Protein AF-A0A1E1WMY0-F1 (afdb_monomer_lite)

Organism: Pectinophora gossypiella (NCBI:txid13191)

Secondary structure (DSSP, 8-state):
-GGGS-HHHHT--SSHHHHHHHHHHHHHHHHHHHS------------TT--HHHHHHHHHHHHHHHHHHHH--HHHHHHHHHHHHHHHHHHHHHHHHHHHHHHHHHHH-HHHHHHHHHHHS----S-S---

Sequence (131 aa):
FLLNTDWPTMLNADTIEGAVDLFYSKLTECFTLYVPMNNVKAKAYYPMWYSTALIKVISEKHKKHQKWKRWGNPRDYHEFSLLRSRAKAMQISCFNQFIHNSQEIIRRSPKYFWKYVKSKKGGSNYPTKFK

Radius of gyration: 24.92 Å; chains: 1; bounding box: 41×55×65 Å

pLDDT: mean 83.91, std 14.22, range [35.94, 97.81]

Foldseek 3Di:
DVVPDPLVVQLPDPDNVNSVVSVVVVVVVVCVVPPPDDPPPPPPPDQPLDDPVLVVLVVLLVVLVVVCVVPVDVVSVVSNVVSVVVSVVSVVVSVVVVVVCCVVCCVVPVPVVVVNVVVVVPPPPPDPDDD

Structure (mmCIF, N/CA/C/O backbone):
data_AF-A0A1E1WMY0-F1
#
_entry.id   AF-A0A1E1WMY0-F1
#
loop_
_atom_site.group_PDB
_atom_site.id
_atom_site.type_symbol
_atom_site.label_atom_id
_atom_site.label_alt_id
_atom_site.label_comp_id
_atom_site.label_asym_id
_atom_site.label_entity_id
_atom_site.label_seq_id
_atom_site.pdbx_PDB_ins_code
_atom_site.Cartn_x
_atom_site.Cartn_y
_atom_site.Cartn_z
_atom_site.occupancy
_atom_site.B_iso_or_equiv
_atom_site.auth_seq_id
_atom_site.auth_comp_id
_atom_site.auth_asym_id
_atom_site.auth_atom_id
_atom_site.pdbx_PDB_model_num
ATOM 1 N N . PHE A 1 1 ? 19.663 18.785 -25.896 1.00 84.50 1 PHE A N 1
ATOM 2 C CA . PHE A 1 1 ? 19.343 17.358 -26.102 1.00 84.50 1 PHE A CA 1
ATOM 3 C C . PHE A 1 1 ? 18.355 17.175 -27.250 1.00 84.50 1 PHE A C 1
ATOM 5 O O . PHE A 1 1 ? 18.790 16.815 -28.332 1.00 84.50 1 PHE A O 1
ATOM 12 N N . LEU A 1 2 ? 17.074 17.527 -27.080 1.00 86.44 2 LEU A N 1
ATOM 13 C CA . LEU A 1 2 ? 16.053 17.375 -28.135 1.00 86.44 2 LEU A CA 1
ATOM 14 C C . LEU A 1 2 ? 16.300 18.258 -29.373 1.00 86.44 2 LEU A C 1
ATOM 16 O O . LEU A 1 2 ? 16.093 17.812 -30.492 1.00 86.44 2 LEU A O 1
ATOM 20 N N . LEU A 1 3 ? 16.817 19.478 -29.180 1.00 85.88 3 LEU A N 1
ATOM 21 C CA . LEU A 1 3 ? 17.203 20.383 -30.276 1.00 85.88 3 LEU A CA 1
ATOM 22 C C . LEU A 1 3 ? 18.383 19.872 -31.118 1.00 85.88 3 LEU A C 1
ATOM 24 O O . LEU A 1 3 ? 18.526 20.274 -32.263 1.00 85.88 3 LEU A O 1
ATOM 28 N N . ASN A 1 4 ? 19.210 18.984 -30.558 1.00 87.81 4 ASN A N 1
ATOM 29 C CA . ASN A 1 4 ? 20.361 18.400 -31.254 1.00 87.81 4 ASN A CA 1
ATOM 30 C C . ASN A 1 4 ? 20.030 17.011 -31.823 1.00 87.81 4 ASN A C 1
ATOM 32 O O . ASN A 1 4 ? 20.931 16.292 -32.242 1.00 87.81 4 ASN A O 1
ATOM 36 N N . THR A 1 5 ? 18.765 16.591 -31.748 1.00 86.81 5 THR A N 1
ATOM 37 C CA . THR A 1 5 ? 18.318 15.307 -32.288 1.00 86.81 5 THR A CA 1
ATOM 38 C C . THR A 1 5 ? 17.884 15.508 -33.733 1.00 86.81 5 THR A C 1
ATOM 40 O O . THR A 1 5 ? 17.106 16.414 -34.025 1.00 86.81 5 THR A O 1
ATOM 43 N N . ASP A 1 6 ? 18.380 14.656 -34.625 1.00 89.06 6 ASP A N 1
ATOM 44 C CA . ASP A 1 6 ? 18.000 14.650 -36.034 1.00 89.06 6 ASP A CA 1
ATOM 45 C C . ASP A 1 6 ? 16.669 13.903 -36.221 1.00 89.06 6 ASP A C 1
ATOM 47 O O . ASP A 1 6 ? 16.616 12.689 -36.407 1.00 89.06 6 ASP A O 1
ATOM 51 N N . TRP A 1 7 ? 15.566 14.637 -36.068 1.00 86.75 7 TRP A N 1
ATOM 52 C CA . TRP A 1 7 ? 14.209 14.085 -36.104 1.00 86.75 7 TRP A CA 1
ATOM 53 C C . TRP A 1 7 ? 13.807 13.461 -37.447 1.00 86.75 7 TRP A C 1
ATOM 55 O O . TRP A 1 7 ? 13.194 12.396 -37.415 1.00 86.75 7 TRP A O 1
ATOM 65 N N . PRO A 1 8 ? 14.126 14.055 -38.614 1.00 87.75 8 PRO A N 1
ATOM 66 C CA . PRO A 1 8 ? 13.742 13.487 -39.905 1.00 87.75 8 PRO A CA 1
ATOM 67 C C . PRO A 1 8 ? 14.313 12.091 -40.161 1.00 87.75 8 PRO A C 1
ATOM 69 O O . PRO A 1 8 ? 13.610 11.237 -40.691 1.00 87.75 8 PRO A O 1
ATOM 72 N N . THR A 1 9 ? 15.564 11.835 -39.771 1.00 87.00 9 THR A N 1
ATOM 73 C CA . THR A 1 9 ? 16.187 10.513 -39.944 1.00 87.00 9 THR A CA 1
ATOM 74 C C . THR A 1 9 ? 15.729 9.529 -38.877 1.00 87.00 9 THR A C 1
ATOM 76 O O . THR A 1 9 ? 15.521 8.354 -39.164 1.00 87.00 9 THR A O 1
ATOM 79 N N . MET A 1 10 ? 15.520 10.008 -37.654 1.00 85.75 10 MET A N 1
ATOM 80 C CA . MET A 1 10 ? 15.123 9.177 -36.523 1.00 85.75 10 MET A CA 1
ATOM 81 C C . MET A 1 10 ? 13.655 8.737 -36.578 1.00 85.75 10 MET A C 1
ATOM 83 O O . MET A 1 10 ? 13.336 7.636 -36.143 1.00 85.75 10 MET A O 1
ATOM 87 N N . LEU A 1 11 ? 12.768 9.560 -37.139 1.00 88.69 11 LEU A N 1
ATOM 88 C CA . LEU A 1 11 ? 11.354 9.223 -37.341 1.00 88.69 11 LEU A CA 1
ATOM 89 C C . LEU A 1 11 ? 11.091 8.516 -38.678 1.00 88.69 11 LEU A C 1
ATOM 91 O O . LEU A 1 11 ? 9.935 8.240 -38.998 1.00 88.69 11 LEU A O 1
ATOM 95 N N . ASN A 1 12 ? 12.137 8.208 -39.450 1.00 87.38 12 ASN A N 1
ATOM 96 C CA . ASN A 1 12 ? 12.031 7.448 -40.691 1.00 87.38 12 ASN A CA 1
ATOM 97 C C . ASN A 1 12 ? 11.865 5.949 -40.392 1.00 87.38 12 ASN A C 1
ATOM 99 O O . ASN A 1 12 ? 12.781 5.151 -40.592 1.00 87.38 12 ASN A O 1
ATOM 103 N N . ALA A 1 13 ? 10.707 5.589 -39.844 1.00 83.56 13 ALA A N 1
ATOM 104 C CA . ALA A 1 13 ? 10.310 4.213 -39.591 1.00 83.56 13 ALA A CA 1
ATOM 105 C C . ALA A 1 13 ? 9.302 3.742 -40.645 1.00 83.56 13 ALA A C 1
ATOM 107 O O . ALA A 1 13 ? 8.498 4.526 -41.147 1.00 83.56 13 ALA A O 1
ATOM 108 N N . ASP A 1 14 ? 9.293 2.436 -40.913 1.00 81.56 14 ASP A N 1
ATOM 109 C CA . ASP A 1 14 ? 8.386 1.815 -41.889 1.00 81.56 14 ASP A CA 1
ATOM 110 C C . ASP A 1 14 ? 6.901 1.916 -41.490 1.00 81.56 14 ASP A C 1
ATOM 112 O O . ASP A 1 14 ? 6.010 1.734 -42.318 1.00 81.56 14 ASP A O 1
ATOM 116 N N . THR A 1 15 ? 6.621 2.193 -40.212 1.00 90.50 15 THR A N 1
ATOM 117 C CA . THR A 1 15 ? 5.269 2.300 -39.648 1.00 90.50 15 THR A CA 1
ATOM 118 C C . THR A 1 15 ? 5.145 3.520 -38.741 1.00 90.50 15 THR A C 1
ATOM 120 O O . THR A 1 15 ? 6.114 3.953 -38.109 1.00 90.50 15 THR A O 1
ATOM 123 N N . ILE A 1 16 ? 3.929 4.062 -38.646 1.00 89.25 16 ILE A N 1
ATOM 124 C CA . ILE A 1 16 ? 3.615 5.208 -37.781 1.00 89.25 16 ILE A CA 1
ATOM 125 C C . ILE A 1 16 ? 3.839 4.831 -36.314 1.00 89.25 16 ILE A C 1
ATOM 127 O O . ILE A 1 16 ? 4.383 5.620 -35.545 1.00 89.25 16 ILE A O 1
ATOM 131 N N . GLU A 1 17 ? 3.467 3.611 -35.940 1.00 91.88 17 GLU A N 1
ATOM 132 C CA . GLU A 1 17 ? 3.664 3.046 -34.609 1.00 91.88 17 GLU A CA 1
ATOM 133 C C . GLU A 1 17 ? 5.152 3.014 -34.247 1.00 91.88 17 GLU A C 1
ATOM 135 O O . GLU A 1 17 ? 5.533 3.501 -33.184 1.00 91.88 17 GLU A O 1
ATOM 140 N N . GLY A 1 18 ? 6.009 2.551 -35.166 1.00 87.81 18 GLY A N 1
ATOM 141 C CA . GLY A 1 18 ? 7.459 2.562 -34.975 1.00 87.81 18 GLY A CA 1
ATOM 142 C C . GLY A 1 18 ? 8.029 3.974 -34.810 1.00 87.81 18 GLY A C 1
ATOM 143 O O . GLY A 1 18 ? 8.865 4.203 -33.936 1.00 87.81 18 GLY A O 1
ATOM 144 N N . ALA A 1 19 ? 7.543 4.946 -35.588 1.00 89.69 19 ALA A N 1
ATOM 145 C CA . ALA A 1 19 ? 7.957 6.344 -35.452 1.00 89.69 19 ALA A CA 1
ATOM 146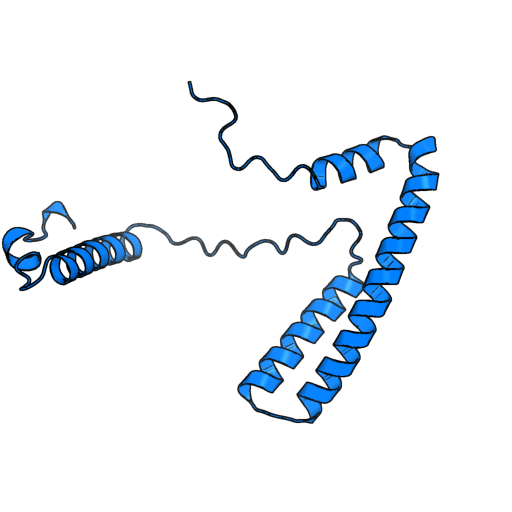 C C . ALA A 1 19 ? 7.525 6.947 -34.100 1.00 89.69 19 ALA A C 1
ATOM 148 O O . ALA A 1 19 ? 8.286 7.684 -33.469 1.00 89.69 19 ALA A O 1
ATOM 149 N N . VAL A 1 20 ? 6.324 6.609 -33.625 1.00 92.06 20 VAL A N 1
ATOM 150 C CA . VAL A 1 20 ? 5.794 7.045 -32.324 1.00 92.06 20 VAL A CA 1
ATOM 151 C C . VAL A 1 20 ? 6.585 6.426 -31.171 1.00 92.06 20 VAL A C 1
ATOM 153 O O . VAL A 1 20 ? 6.950 7.137 -30.231 1.00 92.06 20 VAL A O 1
ATOM 156 N N . ASP A 1 21 ? 6.907 5.138 -31.249 1.00 91.81 21 ASP A N 1
ATOM 157 C CA . ASP A 1 21 ? 7.719 4.452 -30.241 1.00 91.81 21 ASP A CA 1
ATOM 158 C C . ASP A 1 21 ? 9.119 5.062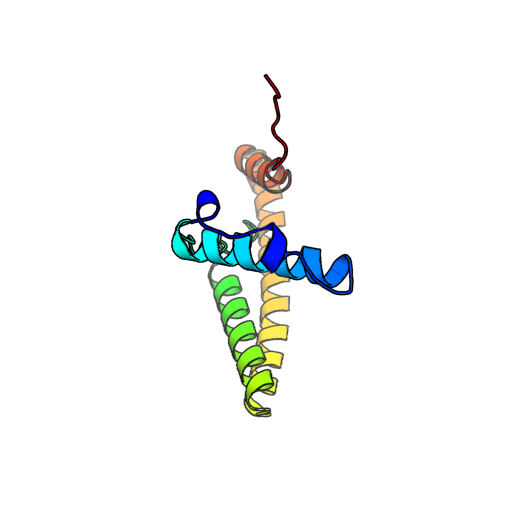 -30.146 1.00 91.81 21 ASP A C 1
ATOM 160 O O . ASP A 1 21 ? 9.607 5.361 -29.049 1.00 91.81 21 ASP A O 1
ATOM 164 N N . LEU A 1 22 ? 9.744 5.329 -31.295 1.00 90.69 22 LEU A N 1
ATOM 165 C CA . LEU A 1 22 ? 11.025 6.022 -31.373 1.00 90.69 22 LEU A CA 1
ATOM 166 C C . LEU A 1 22 ? 10.922 7.407 -30.727 1.00 90.69 22 LEU A C 1
ATOM 168 O O . LEU A 1 22 ? 11.689 7.705 -29.807 1.00 90.69 22 LEU A O 1
ATOM 172 N N . PHE A 1 23 ? 9.925 8.213 -31.087 1.00 91.94 23 PHE A N 1
ATOM 173 C CA . PHE A 1 23 ? 9.693 9.522 -30.476 1.00 91.94 23 PHE A CA 1
ATOM 174 C C . PHE A 1 23 ? 9.580 9.461 -28.941 1.00 91.94 23 PHE A C 1
ATOM 176 O O . PHE A 1 23 ? 10.289 10.184 -28.228 1.00 91.94 23 PHE A O 1
ATOM 183 N N . TYR A 1 24 ? 8.740 8.566 -28.412 1.00 92.62 24 TYR A N 1
ATOM 184 C CA . TYR A 1 24 ? 8.573 8.403 -26.966 1.00 92.62 24 TYR A CA 1
ATOM 185 C C . TYR A 1 24 ? 9.835 7.884 -26.286 1.00 92.62 24 TYR A C 1
ATOM 187 O O . TYR A 1 24 ? 10.132 8.311 -25.167 1.00 92.62 24 TYR A O 1
ATOM 195 N N . SER A 1 25 ? 10.612 7.024 -26.944 1.00 91.31 25 SER A N 1
ATOM 196 C CA . SER A 1 25 ? 11.889 6.550 -26.406 1.00 91.31 25 SER A CA 1
ATOM 197 C C . SER A 1 25 ? 12.866 7.709 -26.191 1.00 91.31 25 SER A C 1
ATOM 199 O O . SER A 1 25 ? 13.462 7.818 -25.117 1.00 91.31 25 SER A O 1
ATOM 201 N N . LYS A 1 26 ? 12.947 8.651 -27.140 1.00 91.38 26 LYS A N 1
ATOM 202 C CA . LYS A 1 26 ? 13.864 9.796 -27.056 1.00 91.38 26 LYS A CA 1
ATOM 203 C C . LYS A 1 26 ? 13.435 10.823 -26.021 1.00 91.38 26 LYS A C 1
ATOM 205 O O . LYS A 1 26 ? 14.271 11.378 -25.305 1.00 91.38 26 LYS A O 1
ATOM 210 N N . LEU A 1 27 ? 12.131 11.058 -25.902 1.00 90.94 27 LEU A N 1
ATOM 211 C CA . LEU A 1 27 ? 11.586 11.864 -24.812 1.00 90.94 27 LEU A CA 1
ATOM 212 C C . LEU A 1 27 ? 11.847 11.214 -23.454 1.00 90.94 27 LEU A C 1
ATOM 214 O O . LEU A 1 27 ? 12.275 11.896 -22.527 1.00 90.94 27 LEU A O 1
ATOM 218 N N . THR A 1 28 ? 11.646 9.901 -23.347 1.00 89.12 28 THR A N 1
ATOM 219 C CA . THR A 1 28 ? 11.918 9.154 -22.114 1.00 89.12 28 THR A CA 1
ATOM 220 C C . THR A 1 28 ? 13.391 9.250 -21.727 1.00 89.12 28 THR A C 1
ATOM 222 O O . THR A 1 28 ? 13.688 9.513 -20.565 1.00 89.12 28 THR A O 1
ATOM 225 N N . GLU A 1 29 ? 14.309 9.140 -22.689 1.00 91.00 29 GLU A N 1
ATOM 226 C CA . GLU A 1 29 ? 15.748 9.354 -22.485 1.00 91.00 29 GLU A CA 1
ATOM 227 C C . GLU A 1 29 ? 16.056 10.785 -22.011 1.00 91.00 29 GLU A C 1
ATOM 229 O O . GLU A 1 29 ? 16.838 11.001 -21.088 1.00 91.00 29 GLU A O 1
ATOM 234 N N . CYS A 1 30 ? 15.394 11.792 -22.583 1.00 91.12 30 CYS A N 1
ATOM 235 C CA . CYS A 1 30 ? 15.526 13.166 -22.104 1.00 91.12 30 CYS A CA 1
ATOM 236 C C . CYS A 1 30 ? 15.034 13.306 -20.654 1.00 91.12 30 CYS A C 1
ATOM 238 O O . CYS A 1 30 ? 15.658 13.993 -19.844 1.00 91.12 30 CYS A O 1
ATOM 240 N N . PHE A 1 31 ? 13.921 12.661 -20.305 1.00 88.25 31 PHE A N 1
ATOM 241 C CA . PHE A 1 31 ? 13.397 12.697 -18.945 1.00 88.25 31 PHE A CA 1
ATOM 242 C C . PHE A 1 31 ? 14.328 11.998 -17.958 1.00 88.25 31 PHE A C 1
ATOM 244 O O . PHE A 1 31 ? 14.573 12.543 -16.888 1.00 88.25 31 PHE A O 1
ATOM 251 N N . THR A 1 32 ? 14.902 10.846 -18.303 1.00 85.00 32 THR A N 1
ATOM 252 C CA . THR A 1 32 ? 15.845 10.153 -17.412 1.00 85.00 32 THR A CA 1
ATOM 253 C C . THR A 1 32 ? 17.132 10.943 -17.187 1.00 85.00 32 THR A C 1
ATOM 255 O O . THR A 1 32 ? 17.668 10.907 -16.081 1.00 85.00 32 THR A O 1
ATOM 258 N N . LEU A 1 33 ? 17.616 11.673 -18.196 1.00 88.12 33 LEU A N 1
ATOM 259 C CA . LEU A 1 33 ? 18.863 12.439 -18.111 1.00 88.12 33 LEU A CA 1
ATOM 260 C C . LEU A 1 33 ? 18.714 13.785 -17.393 1.00 88.12 33 LEU A C 1
ATOM 262 O O . LEU A 1 33 ? 19.635 14.206 -16.695 1.00 88.12 33 LEU A O 1
ATOM 266 N N . TYR A 1 34 ? 17.583 14.473 -17.574 1.00 88.81 34 TYR A N 1
ATOM 267 C CA . TYR A 1 34 ? 17.435 15.868 -17.136 1.00 88.81 34 TYR A CA 1
ATOM 268 C C . TYR A 1 34 ? 16.330 16.095 -16.103 1.00 88.81 34 TYR A C 1
ATOM 270 O O . TYR A 1 34 ? 16.311 17.153 -15.472 1.00 88.81 34 TYR A O 1
ATOM 278 N N . VAL A 1 35 ? 15.419 15.139 -15.899 1.00 85.06 35 VAL A N 1
ATOM 279 C CA . VAL A 1 35 ? 14.371 15.250 -14.879 1.00 85.06 35 VAL A CA 1
ATOM 280 C C . VAL A 1 35 ? 14.771 14.406 -13.668 1.00 85.06 35 VAL A C 1
ATOM 282 O O . VAL A 1 35 ? 14.822 13.179 -13.762 1.00 85.06 35 VAL A O 1
ATOM 285 N N . PRO A 1 36 ? 15.029 15.023 -12.501 1.00 80.56 36 PRO A N 1
ATOM 286 C CA . PRO A 1 36 ? 15.309 14.266 -11.292 1.00 80.56 36 PRO A CA 1
ATOM 287 C C . PRO A 1 36 ? 14.088 13.419 -10.921 1.00 80.56 36 PRO A C 1
ATOM 289 O O . PRO A 1 36 ? 13.034 13.930 -10.532 1.00 80.56 36 PRO A O 1
ATOM 292 N N . MET A 1 37 ? 14.228 12.098 -11.043 1.00 72.69 37 MET A N 1
ATOM 293 C CA . MET A 1 37 ? 13.194 11.156 -10.636 1.00 72.69 37 MET A CA 1
ATOM 294 C C . MET A 1 37 ? 13.161 11.069 -9.114 1.00 72.69 37 MET A C 1
ATOM 296 O O . MET A 1 37 ? 13.988 10.420 -8.472 1.00 72.69 37 MET A O 1
ATOM 300 N N . ASN A 1 38 ? 12.166 11.717 -8.517 1.00 63.88 38 ASN A N 1
ATOM 301 C CA . ASN A 1 38 ? 11.897 11.539 -7.103 1.00 63.88 38 ASN A CA 1
ATOM 302 C C . ASN A 1 38 ? 11.258 10.167 -6.897 1.00 63.88 38 ASN A C 1
ATOM 304 O O . ASN A 1 38 ? 10.117 9.934 -7.296 1.00 63.88 38 ASN A O 1
ATOM 308 N N . ASN A 1 39 ? 11.969 9.277 -6.204 1.00 59.59 39 ASN A N 1
ATOM 309 C CA . ASN A 1 39 ? 11.385 8.072 -5.626 1.00 59.59 39 ASN A CA 1
ATOM 310 C C . ASN A 1 39 ? 10.428 8.483 -4.503 1.00 59.59 39 ASN A C 1
ATOM 312 O O . ASN A 1 39 ? 10.749 8.381 -3.314 1.00 59.59 39 ASN A O 1
ATOM 316 N N . VAL A 1 40 ? 9.245 8.978 -4.871 1.00 59.66 40 VAL A N 1
ATOM 317 C CA . VAL A 1 40 ? 8.153 9.177 -3.928 1.00 59.66 40 VAL A CA 1
ATOM 318 C C . VAL A 1 40 ? 7.757 7.782 -3.481 1.00 59.66 40 VAL A C 1
ATOM 320 O O . VAL A 1 40 ? 6.959 7.101 -4.121 1.00 59.66 40 VAL A O 1
ATOM 323 N N . LYS A 1 41 ? 8.351 7.324 -2.373 1.00 54.19 41 LYS A N 1
ATOM 324 C CA . LYS A 1 41 ? 7.824 6.181 -1.637 1.00 54.19 41 LYS A CA 1
ATOM 325 C C . LYS A 1 41 ? 6.377 6.542 -1.370 1.00 54.19 41 LYS A C 1
ATOM 327 O O . LYS A 1 41 ? 6.126 7.457 -0.583 1.00 54.19 41 LYS A O 1
ATOM 332 N N . ALA A 1 42 ? 5.450 5.884 -2.064 1.00 57.53 42 ALA A N 1
ATOM 333 C CA . ALA A 1 42 ? 4.034 6.062 -1.817 1.00 57.53 42 ALA A CA 1
ATOM 334 C C . ALA A 1 42 ? 3.854 5.879 -0.311 1.00 57.53 42 ALA A C 1
ATOM 336 O O . ALA A 1 42 ? 4.087 4.788 0.219 1.00 57.53 42 ALA A O 1
ATOM 337 N N . LYS A 1 43 ? 3.569 6.973 0.408 1.00 54.91 43 LYS A N 1
ATOM 338 C CA . LYS A 1 43 ? 3.295 6.885 1.838 1.00 54.91 43 LYS A CA 1
ATOM 339 C C . LYS A 1 43 ? 2.126 5.926 1.929 1.00 54.91 43 LYS A C 1
ATOM 341 O O . LYS A 1 43 ? 1.066 6.221 1.383 1.00 54.91 43 LYS A O 1
ATOM 346 N N . ALA A 1 44 ? 2.352 4.765 2.537 1.00 61.03 44 ALA A N 1
ATOM 347 C CA . ALA A 1 44 ? 1.315 3.765 2.686 1.00 61.03 44 ALA A CA 1
ATOM 348 C C . ALA A 1 44 ? 0.178 4.415 3.481 1.00 61.03 44 ALA A C 1
ATOM 350 O O . ALA A 1 44 ? 0.292 4.636 4.689 1.00 61.03 44 ALA A O 1
ATOM 351 N N . TYR A 1 45 ? -0.874 4.814 2.767 1.00 71.69 45 TYR A N 1
ATOM 352 C CA . TYR A 1 45 ? -2.014 5.506 3.339 1.00 71.69 45 TYR A CA 1
ATOM 353 C C . TYR A 1 45 ? -2.893 4.443 3.983 1.00 71.69 45 TYR A C 1
ATOM 355 O O . TYR A 1 45 ? -3.800 3.882 3.371 1.00 71.69 45 TYR A O 1
ATOM 363 N N . TYR A 1 46 ? -2.555 4.091 5.220 1.00 82.06 46 TYR A N 1
ATOM 364 C CA . TYR A 1 46 ? -3.394 3.205 6.005 1.00 82.06 46 TYR A CA 1
ATOM 365 C C . TYR A 1 46 ? -4.634 3.970 6.478 1.00 82.06 46 TYR A C 1
ATOM 367 O O . TYR A 1 46 ? -4.532 5.144 6.852 1.00 82.06 46 TYR A O 1
ATOM 375 N N . PRO A 1 47 ? -5.813 3.329 6.487 1.00 83.50 47 PRO A N 1
ATOM 376 C CA . PRO A 1 47 ? -6.990 3.912 7.105 1.00 83.50 47 PRO A CA 1
ATOM 377 C C . PRO A 1 47 ? -6.714 4.290 8.562 1.00 83.50 47 PRO A C 1
ATOM 379 O O . PRO A 1 47 ? -6.007 3.587 9.277 1.00 83.50 47 PRO A O 1
ATOM 382 N N . MET A 1 48 ? -7.315 5.387 9.019 1.00 80.75 48 MET A N 1
ATOM 383 C CA . MET A 1 48 ? -7.060 5.964 10.348 1.00 80.75 48 MET A CA 1
ATOM 384 C C . MET A 1 48 ? -7.326 5.003 11.518 1.00 80.75 48 MET A C 1
ATOM 386 O O . MET A 1 48 ? -6.765 5.172 12.592 1.00 80.75 48 MET A O 1
ATOM 390 N N . TRP A 1 49 ? -8.182 4.004 11.311 1.00 87.50 49 TRP A N 1
ATOM 391 C CA . TRP A 1 49 ? -8.526 2.992 12.307 1.00 87.50 49 TRP A CA 1
ATOM 392 C C . TRP A 1 49 ? -7.545 1.812 12.356 1.00 87.50 49 TRP A C 1
ATOM 394 O O . TRP A 1 49 ? -7.722 0.902 13.163 1.00 87.50 49 TRP A O 1
ATOM 404 N N . TYR A 1 50 ? -6.514 1.792 11.507 1.00 90.44 50 TYR A N 1
ATOM 405 C CA . TYR A 1 50 ? -5.489 0.756 11.562 1.00 90.44 50 TYR A CA 1
ATOM 406 C C . TYR A 1 50 ? -4.598 0.973 12.777 1.00 90.44 50 TYR A C 1
ATOM 408 O O . TYR A 1 50 ? -3.986 2.027 12.944 1.00 90.44 50 TYR A O 1
ATOM 416 N N . SER A 1 51 ? -4.460 -0.068 13.592 1.00 91.62 51 SER A N 1
ATOM 417 C CA . SER A 1 51 ? -3.440 -0.089 14.631 1.00 91.62 51 SER A CA 1
ATOM 418 C C . SER A 1 51 ? -2.047 -0.296 14.027 1.00 91.62 51 SER A C 1
ATOM 420 O O . SER A 1 51 ? -1.875 -0.930 12.981 1.00 91.62 51 SER A O 1
ATOM 422 N N . THR A 1 52 ? -1.018 0.181 14.727 1.00 91.44 52 THR A N 1
ATOM 423 C CA . THR A 1 52 ? 0.387 -0.078 14.372 1.00 91.44 52 THR A CA 1
ATOM 424 C C . THR A 1 52 ? 0.693 -1.578 14.327 1.00 91.44 52 THR A C 1
ATOM 426 O O . THR A 1 52 ? 1.454 -2.032 13.473 1.00 91.44 52 THR A O 1
ATOM 429 N N . ALA A 1 53 ? 0.054 -2.365 15.198 1.00 94.19 53 ALA A N 1
ATOM 430 C CA . ALA A 1 53 ? 0.143 -3.821 15.204 1.00 94.19 53 ALA A CA 1
ATOM 431 C C . ALA A 1 53 ? -0.443 -4.445 13.925 1.00 94.19 53 ALA A C 1
ATOM 433 O O . ALA A 1 53 ? 0.217 -5.278 13.302 1.00 94.19 53 ALA A O 1
ATOM 434 N N . LEU A 1 54 ? -1.630 -4.006 13.485 1.00 94.69 54 LEU A N 1
ATOM 435 C CA . LEU A 1 54 ? -2.246 -4.473 12.239 1.00 94.69 54 LEU A CA 1
ATOM 436 C C . LEU A 1 54 ? -1.359 -4.160 11.025 1.00 94.69 54 LEU A C 1
ATOM 438 O O . LEU A 1 54 ? -1.152 -5.024 10.173 1.00 94.69 54 LEU A O 1
ATOM 442 N N . ILE A 1 55 ? -0.778 -2.959 10.973 1.00 93.56 55 ILE A N 1
ATOM 443 C CA . ILE A 1 55 ? 0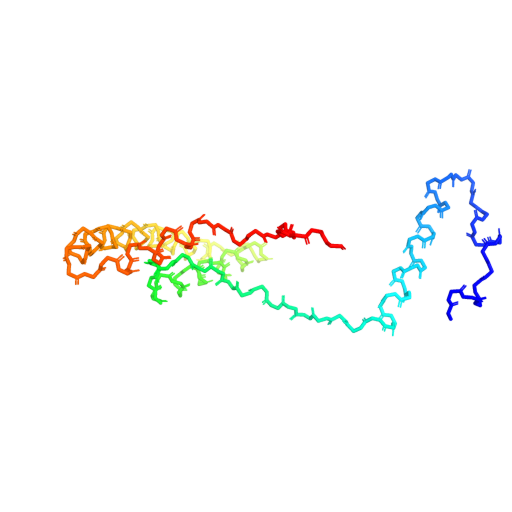.148 -2.556 9.902 1.00 93.56 55 ILE A CA 1
ATOM 444 C C . ILE A 1 55 ? 1.366 -3.488 9.849 1.00 93.56 55 ILE A C 1
ATOM 446 O O . ILE A 1 55 ? 1.738 -3.953 8.769 1.00 93.56 55 ILE A O 1
ATOM 450 N N . LYS A 1 56 ? 1.963 -3.815 11.004 1.00 94.62 56 LYS A N 1
ATOM 451 C CA . LYS A 1 56 ? 3.085 -4.764 11.081 1.00 94.62 56 LYS A CA 1
ATOM 452 C C . LYS A 1 56 ? 2.691 -6.141 10.546 1.00 94.62 56 LYS A C 1
ATOM 454 O O . LYS A 1 56 ? 3.401 -6.681 9.704 1.00 94.62 56 LYS A O 1
ATOM 459 N N . VAL A 1 57 ? 1.541 -6.678 10.959 1.00 96.44 57 VAL A N 1
ATOM 460 C CA . VAL A 1 57 ? 1.064 -7.991 10.487 1.00 96.44 57 VAL A CA 1
ATOM 461 C C . VAL A 1 57 ? 0.812 -7.990 8.977 1.00 96.44 57 VAL A C 1
ATOM 463 O O . VAL A 1 57 ? 1.172 -8.950 8.299 1.00 96.44 57 VAL A O 1
ATOM 466 N N . ILE A 1 58 ? 0.251 -6.914 8.417 1.00 94.69 58 ILE A N 1
ATOM 467 C CA . ILE A 1 58 ? 0.040 -6.785 6.965 1.00 94.69 58 ILE A CA 1
ATOM 468 C C . ILE A 1 58 ? 1.370 -6.735 6.208 1.00 94.69 58 ILE A C 1
ATOM 470 O O . ILE A 1 58 ? 1.494 -7.382 5.165 1.00 94.69 58 ILE A O 1
ATOM 474 N N . SER A 1 59 ? 2.355 -6.007 6.736 1.00 94.31 59 SER A N 1
ATOM 475 C CA . SER A 1 59 ? 3.701 -5.928 6.162 1.00 94.31 59 SER A CA 1
ATOM 476 C C . SER A 1 59 ? 4.388 -7.296 6.159 1.00 94.31 59 SER A C 1
ATOM 478 O O . SER A 1 59 ? 4.833 -7.761 5.110 1.00 94.31 59 SER A O 1
ATOM 480 N N . GLU A 1 60 ? 4.384 -8.003 7.292 1.00 95.88 60 GLU A N 1
ATOM 481 C CA . GLU A 1 60 ? 4.962 -9.348 7.392 1.00 95.88 60 GLU A CA 1
ATOM 482 C C . GLU A 1 60 ? 4.238 -10.355 6.492 1.00 95.88 60 GLU A C 1
ATOM 484 O O . GLU A 1 60 ? 4.883 -11.121 5.774 1.00 95.88 60 GLU A O 1
ATOM 489 N N . LYS A 1 61 ? 2.899 -10.295 6.429 1.00 96.38 61 LYS A N 1
ATOM 490 C CA . LYS A 1 61 ? 2.100 -11.103 5.495 1.00 96.38 61 LYS A CA 1
ATOM 491 C C . LYS A 1 61 ? 2.567 -10.888 4.053 1.00 96.38 61 LYS A C 1
ATOM 493 O O . LYS A 1 61 ? 2.727 -11.853 3.308 1.00 96.38 61 LYS A O 1
ATOM 498 N N . HIS A 1 62 ? 2.778 -9.632 3.651 1.00 94.88 62 HIS A N 1
ATOM 499 C CA . HIS A 1 62 ? 3.242 -9.305 2.305 1.00 94.88 62 HIS A CA 1
ATOM 500 C C . HIS A 1 62 ? 4.643 -9.868 2.042 1.00 94.88 62 HIS A C 1
ATOM 502 O O . HIS A 1 62 ? 4.846 -10.521 1.021 1.00 94.88 62 HIS A O 1
ATOM 508 N N . LYS A 1 63 ? 5.582 -9.700 2.981 1.00 95.69 63 LYS A N 1
ATOM 509 C CA . LYS A 1 63 ? 6.945 -10.245 2.865 1.00 95.69 63 LYS A CA 1
ATOM 510 C C . LYS A 1 63 ? 6.948 -11.762 2.674 1.00 95.69 63 LYS A C 1
ATOM 512 O O . LYS A 1 63 ? 7.626 -12.254 1.775 1.00 95.69 63 LYS A O 1
ATOM 517 N N . LYS A 1 64 ? 6.171 -12.504 3.472 1.00 96.81 64 LYS A N 1
ATOM 518 C CA . LYS A 1 64 ? 6.089 -13.973 3.373 1.00 96.81 64 LYS A CA 1
ATOM 519 C C . LYS A 1 64 ? 5.487 -14.431 2.052 1.00 96.81 64 LYS A C 1
ATOM 521 O O . LYS A 1 64 ? 6.031 -15.328 1.419 1.00 96.81 64 LYS A O 1
ATOM 526 N N . HIS A 1 65 ? 4.447 -13.749 1.579 1.00 97.25 65 HIS A N 1
ATOM 527 C CA . HIS A 1 65 ? 3.864 -14.038 0.271 1.00 97.25 65 HIS A CA 1
ATOM 528 C C . HIS A 1 65 ? 4.852 -13.793 -0.876 1.00 97.25 65 HIS A C 1
ATOM 530 O O . HIS A 1 65 ? 4.971 -14.631 -1.764 1.00 97.25 65 HIS A O 1
ATOM 536 N N . GLN A 1 66 ? 5.588 -12.676 -0.845 1.00 96.75 66 GLN A N 1
ATOM 537 C CA . GLN A 1 66 ? 6.616 -12.377 -1.848 1.00 96.75 66 GLN A CA 1
ATOM 538 C C . GLN A 1 66 ? 7.738 -13.416 -1.837 1.00 96.75 66 GLN A C 1
ATOM 540 O O . GLN A 1 66 ? 8.189 -13.859 -2.891 1.00 96.75 66 GLN A O 1
ATOM 545 N N . LYS A 1 67 ? 8.167 -13.843 -0.646 1.00 96.00 67 LYS A N 1
ATOM 546 C CA . LYS A 1 67 ? 9.192 -14.875 -0.494 1.00 96.00 67 LYS A CA 1
ATOM 547 C C . LYS A 1 67 ? 8.721 -16.226 -1.039 1.00 96.00 67 LYS A C 1
ATOM 549 O O . LYS A 1 67 ? 9.454 -16.843 -1.806 1.00 96.00 67 LYS A O 1
ATOM 554 N N . TRP A 1 68 ? 7.491 -16.638 -0.724 1.00 97.12 68 TRP A N 1
ATOM 555 C CA . TRP A 1 68 ? 6.892 -17.841 -1.303 1.00 97.12 68 TRP A CA 1
ATOM 556 C C . TRP A 1 68 ? 6.785 -17.749 -2.829 1.00 97.12 68 TRP A C 1
ATOM 558 O O . TRP A 1 68 ? 7.194 -18.677 -3.512 1.00 97.12 68 TRP A O 1
ATOM 568 N N . LYS A 1 69 ? 6.328 -16.620 -3.383 1.00 95.94 69 LYS A N 1
ATOM 569 C CA . LYS A 1 69 ? 6.257 -16.438 -4.842 1.00 95.94 69 LYS A CA 1
ATOM 570 C C . LYS A 1 69 ? 7.616 -16.535 -5.535 1.00 95.94 69 LYS A C 1
ATOM 572 O O . LYS A 1 69 ? 7.673 -16.963 -6.678 1.00 95.94 69 LYS A O 1
ATOM 577 N N . ARG A 1 70 ? 8.691 -16.115 -4.863 1.00 95.94 70 ARG A N 1
ATOM 578 C CA . ARG A 1 70 ? 10.048 -16.146 -5.421 1.00 95.94 70 ARG A CA 1
ATOM 579 C C . ARG A 1 70 ? 10.688 -17.532 -5.353 1.00 95.94 70 ARG A C 1
ATOM 581 O O . ARG A 1 70 ? 11.375 -17.910 -6.289 1.00 95.94 70 ARG A O 1
ATOM 588 N N . TRP A 1 71 ? 10.500 -18.251 -4.247 1.00 94.88 71 TRP A N 1
ATOM 589 C CA . TRP A 1 71 ? 11.264 -19.471 -3.950 1.00 94.88 71 TRP A CA 1
ATOM 590 C C . TRP A 1 71 ? 10.416 -20.745 -3.856 1.00 94.88 71 TRP A C 1
ATOM 592 O O . TRP A 1 71 ? 10.965 -21.828 -3.700 1.00 94.88 71 TRP A O 1
ATOM 602 N N . GLY A 1 72 ? 9.088 -20.640 -3.874 1.00 93.88 72 GLY A N 1
ATOM 603 C CA . GLY A 1 72 ? 8.164 -21.77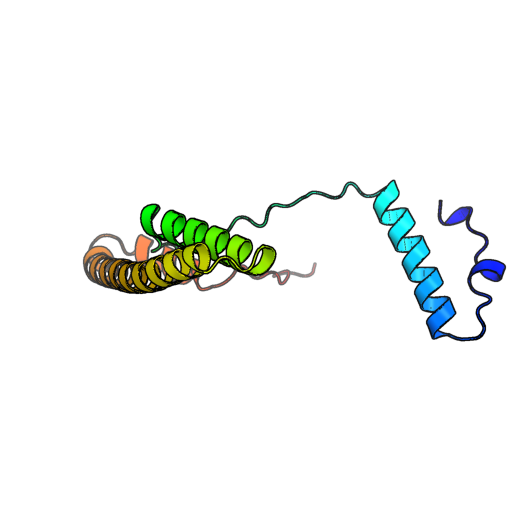8 -3.819 1.00 93.88 72 GLY A CA 1
ATOM 604 C C . GLY A 1 72 ? 8.100 -22.524 -2.479 1.00 93.88 72 GLY A C 1
ATOM 605 O O . GLY A 1 72 ? 7.409 -23.531 -2.386 1.00 93.88 72 GLY A O 1
ATOM 606 N N . ASN A 1 73 ? 8.780 -22.055 -1.426 1.00 94.44 73 ASN A N 1
ATOM 607 C CA . ASN A 1 73 ? 8.898 -22.786 -0.160 1.00 94.44 73 ASN A CA 1
ATOM 608 C C . ASN A 1 73 ? 7.536 -22.963 0.565 1.00 94.44 73 ASN A C 1
ATOM 610 O O . ASN A 1 73 ? 6.934 -21.958 0.967 1.00 94.44 73 ASN A O 1
ATOM 614 N N . PRO A 1 74 ? 7.079 -24.204 0.838 1.00 95.31 74 PRO A N 1
ATOM 615 C CA . PRO A 1 74 ? 5.819 -24.469 1.540 1.00 95.31 74 PRO A CA 1
ATOM 616 C C . PRO A 1 74 ? 5.721 -23.831 2.932 1.00 95.31 74 PRO A C 1
ATOM 618 O O . PRO A 1 74 ? 4.641 -23.401 3.342 1.00 95.31 74 PRO A O 1
ATOM 621 N N . ARG A 1 75 ? 6.842 -23.706 3.655 1.00 95.38 75 ARG A N 1
ATOM 622 C CA . ARG A 1 75 ? 6.870 -23.055 4.974 1.00 95.38 75 ARG A CA 1
ATOM 623 C C . ARG A 1 75 ? 6.502 -21.576 4.885 1.00 95.38 75 ARG A C 1
ATOM 625 O O . ARG A 1 75 ? 5.732 -21.085 5.707 1.00 95.38 75 ARG A O 1
ATOM 632 N N . ASP A 1 76 ? 7.010 -20.876 3.870 1.00 95.12 76 ASP A N 1
ATOM 633 C CA . ASP A 1 76 ? 6.693 -19.461 3.660 1.00 95.12 76 ASP A CA 1
ATOM 634 C C . ASP A 1 76 ? 5.201 -19.280 3.306 1.00 95.12 76 ASP A C 1
ATOM 636 O O . ASP A 1 76 ? 4.582 -18.303 3.738 1.00 95.12 76 ASP A O 1
ATOM 640 N N . TYR A 1 77 ? 4.591 -20.245 2.602 1.00 96.56 77 TYR A N 1
ATOM 641 C CA . TYR A 1 77 ? 3.144 -20.255 2.347 1.00 96.56 77 TYR A CA 1
ATOM 642 C C . TYR A 1 77 ? 2.321 -20.507 3.615 1.00 96.56 77 TYR A C 1
ATOM 644 O O . TYR A 1 77 ? 1.329 -19.816 3.852 1.00 96.56 77 TYR A O 1
ATOM 652 N N . HIS A 1 78 ? 2.734 -21.459 4.455 1.00 97.62 78 HIS A N 1
ATOM 653 C CA . HIS A 1 78 ? 2.068 -21.726 5.729 1.00 97.62 78 HIS A CA 1
ATOM 654 C C . HIS A 1 78 ? 2.088 -20.487 6.639 1.00 97.62 78 HIS A C 1
ATOM 656 O O . HIS A 1 78 ? 1.046 -20.059 7.141 1.00 97.62 78 HIS A O 1
ATOM 662 N N . GLU A 1 79 ? 3.251 -19.844 6.775 1.00 96.81 79 GLU A N 1
ATOM 663 C CA . GLU A 1 79 ? 3.393 -18.596 7.531 1.00 96.81 79 GLU A CA 1
ATOM 664 C C . GLU A 1 79 ? 2.549 -17.459 6.927 1.00 96.81 79 GLU A C 1
ATOM 666 O O . GLU A 1 79 ? 1.884 -16.723 7.660 1.00 96.81 79 GLU A O 1
ATOM 671 N N . PHE A 1 80 ? 2.503 -17.333 5.596 1.00 97.50 80 PHE A N 1
ATOM 672 C CA . PHE A 1 80 ? 1.599 -16.399 4.921 1.00 97.50 80 PHE A CA 1
ATOM 673 C C . PHE A 1 80 ? 0.124 -16.673 5.249 1.00 97.50 80 PHE A C 1
ATOM 675 O O . PHE A 1 80 ? -0.616 -15.729 5.534 1.00 97.50 80 PHE A O 1
ATOM 682 N N . SER A 1 81 ? -0.306 -17.936 5.229 1.00 97.38 81 SER A N 1
ATOM 683 C CA . SER A 1 81 ? -1.684 -18.339 5.528 1.00 97.38 81 SER A CA 1
ATOM 684 C C . SER A 1 81 ? -2.084 -17.959 6.959 1.00 97.38 81 SER A C 1
ATOM 686 O O . SER A 1 81 ? -3.123 -17.323 7.169 1.00 97.38 81 SER A O 1
ATOM 688 N N . LEU A 1 82 ? -1.205 -18.225 7.932 1.00 97.81 82 LEU A N 1
ATOM 689 C CA . LEU A 1 82 ? -1.390 -17.824 9.329 1.00 97.81 82 LEU A CA 1
ATOM 690 C C . LEU A 1 82 ? -1.457 -16.296 9.485 1.00 97.81 82 LEU A C 1
ATOM 692 O O . LEU A 1 82 ? -2.322 -15.757 10.177 1.00 97.81 82 LEU A O 1
ATOM 696 N N . LEU A 1 83 ? -0.566 -15.563 8.817 1.00 97.75 83 LEU A N 1
ATOM 697 C CA . LEU A 1 83 ? -0.576 -14.100 8.857 1.00 97.75 83 LEU A CA 1
ATOM 698 C C . LEU A 1 83 ? -1.810 -13.515 8.159 1.00 97.75 83 LEU A C 1
ATOM 700 O O . LEU A 1 83 ? -2.323 -12.481 8.588 1.00 97.75 83 LEU A O 1
ATOM 704 N N . ARG A 1 84 ? -2.323 -14.167 7.111 1.00 97.25 84 ARG A N 1
ATOM 705 C CA . ARG A 1 84 ? -3.556 -13.775 6.417 1.00 97.25 84 ARG A CA 1
ATOM 706 C C . ARG A 1 84 ? -4.775 -13.916 7.328 1.00 97.25 84 ARG A C 1
ATOM 708 O O . ARG A 1 84 ? -5.578 -12.981 7.371 1.00 97.25 84 ARG A O 1
ATOM 715 N N . SER A 1 85 ? -4.914 -15.027 8.053 1.00 97.56 85 SER A N 1
ATOM 716 C CA . SER A 1 85 ? -6.023 -15.214 9.000 1.00 97.56 85 SER A CA 1
ATOM 717 C C . SER A 1 85 ? -5.934 -14.220 10.162 1.00 97.56 85 SER A C 1
ATOM 719 O O . SER A 1 85 ? -6.909 -13.519 10.449 1.00 97.56 85 SER A O 1
ATOM 721 N N . ARG A 1 86 ? -4.739 -14.050 10.743 1.00 96.75 86 ARG A N 1
ATOM 722 C CA . ARG A 1 86 ? -4.476 -13.077 11.813 1.00 96.75 86 ARG A CA 1
ATOM 723 C C . ARG A 1 86 ? -4.776 -11.642 11.385 1.00 96.75 86 ARG A C 1
ATOM 725 O O . ARG A 1 86 ? -5.431 -10.911 12.125 1.00 96.75 86 ARG A O 1
ATOM 732 N N . ALA A 1 87 ? -4.335 -11.240 10.191 1.00 96.62 87 ALA A N 1
ATOM 733 C CA . ALA A 1 87 ? -4.610 -9.910 9.652 1.00 96.62 87 ALA A CA 1
ATOM 734 C C . ALA A 1 87 ? -6.117 -9.657 9.525 1.00 96.62 87 ALA A C 1
ATOM 736 O O . ALA A 1 87 ? -6.580 -8.590 9.916 1.00 96.62 87 ALA A O 1
ATOM 737 N N . LYS A 1 88 ? -6.886 -10.638 9.028 1.00 95.81 88 LYS A N 1
ATOM 738 C CA . LYS A 1 88 ? -8.346 -10.527 8.895 1.00 95.81 88 LYS A CA 1
ATOM 739 C C . LYS A 1 88 ? -9.020 -10.338 10.257 1.00 95.81 88 LYS A C 1
ATOM 741 O O . LYS A 1 88 ? -9.832 -9.429 10.405 1.00 95.81 88 LYS A O 1
ATOM 746 N N . ALA A 1 89 ? -8.653 -11.146 11.251 1.00 96.50 89 ALA A N 1
ATOM 747 C CA . ALA A 1 89 ? -9.203 -11.040 12.603 1.00 96.50 89 ALA A CA 1
ATOM 748 C C . ALA A 1 89 ? -8.885 -9.679 13.249 1.00 96.50 89 ALA A C 1
ATOM 750 O O . ALA A 1 89 ? -9.777 -9.004 13.764 1.00 96.50 89 ALA A O 1
ATOM 751 N N . MET A 1 90 ? -7.630 -9.228 13.153 1.00 96.50 90 MET A N 1
ATOM 752 C CA . MET A 1 90 ? -7.216 -7.919 13.669 1.00 96.50 90 MET A CA 1
ATOM 753 C C . MET A 1 90 ? -7.906 -6.763 12.947 1.00 96.50 90 MET A C 1
ATOM 755 O O . MET A 1 90 ? -8.278 -5.786 13.585 1.00 96.50 90 MET A O 1
ATOM 759 N N . GLN A 1 91 ? -8.105 -6.867 11.633 1.00 94.06 91 GLN A N 1
ATOM 760 C CA . GLN A 1 91 ? -8.802 -5.846 10.856 1.00 94.06 91 GLN A CA 1
ATOM 761 C C . GLN A 1 91 ? -10.248 -5.669 11.334 1.00 94.06 91 GLN A C 1
ATOM 763 O O . GLN A 1 91 ? -10.678 -4.536 11.536 1.00 94.06 91 GLN A O 1
ATOM 768 N N . ILE A 1 92 ?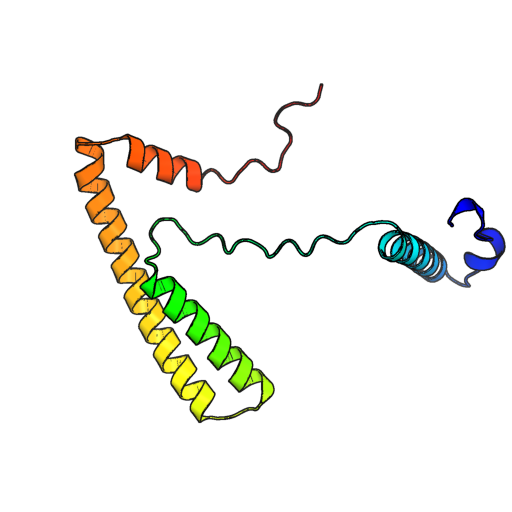 -10.966 -6.773 11.562 1.00 94.50 92 ILE A N 1
ATOM 769 C CA . ILE A 1 92 ? -12.336 -6.755 12.098 1.00 94.50 92 ILE A CA 1
ATOM 770 C C . ILE A 1 92 ? -12.349 -6.134 13.500 1.00 94.50 92 ILE A C 1
ATOM 772 O O . ILE A 1 92 ? -13.125 -5.218 13.758 1.00 94.50 92 ILE A O 1
ATOM 776 N N . SER A 1 93 ? -11.452 -6.576 14.385 1.00 94.31 93 SER A N 1
ATOM 777 C CA . SER A 1 93 ? -11.350 -6.048 15.750 1.00 94.31 93 SER A CA 1
ATOM 778 C C . SER A 1 93 ? -11.052 -4.542 15.776 1.00 94.31 93 SER A C 1
ATOM 780 O O . SER A 1 93 ? -11.765 -3.789 16.439 1.00 94.31 93 SER A O 1
ATOM 782 N N . CYS A 1 94 ? -10.060 -4.074 15.008 1.00 92.56 94 CYS A N 1
ATOM 783 C CA . CYS A 1 94 ? -9.724 -2.651 14.924 1.00 92.56 94 CYS A CA 1
ATOM 784 C C . CYS A 1 94 ? -10.885 -1.817 14.375 1.00 92.56 94 CYS A C 1
ATOM 786 O O . CYS A 1 94 ? -11.132 -0.716 14.866 1.00 92.56 94 CYS A O 1
ATOM 788 N N . PHE A 1 95 ? -11.608 -2.332 13.379 1.00 91.69 95 PHE A N 1
ATOM 789 C CA . PHE A 1 95 ? -12.761 -1.634 12.827 1.00 91.69 95 PHE A CA 1
ATOM 790 C C . PHE A 1 95 ? -13.912 -1.541 13.836 1.00 91.69 95 PHE A C 1
ATOM 792 O O . PHE A 1 95 ? -14.444 -0.454 14.043 1.00 91.69 95 PHE A O 1
ATOM 799 N N . ASN A 1 96 ? -14.241 -2.632 14.529 1.00 91.38 96 ASN A N 1
ATOM 800 C CA . ASN A 1 96 ? -15.288 -2.635 15.555 1.00 91.38 96 ASN A CA 1
ATOM 801 C C . ASN A 1 96 ? -14.956 -1.677 16.703 1.00 91.38 96 ASN A C 1
ATOM 803 O O . ASN A 1 96 ? -15.804 -0.882 17.105 1.00 91.38 96 ASN A O 1
ATOM 807 N N . GLN A 1 97 ? -13.703 -1.683 17.170 1.00 90.31 97 GLN A N 1
ATOM 808 C CA . GLN A 1 97 ? -13.239 -0.736 18.182 1.00 90.31 97 GLN A CA 1
ATOM 809 C C . GLN A 1 97 ? -13.363 0.709 17.695 1.00 90.31 97 GLN A C 1
ATOM 811 O O . GLN A 1 97 ? -13.778 1.588 18.445 1.00 90.31 97 GLN A O 1
ATOM 816 N N . PHE A 1 98 ? -13.010 0.969 16.436 1.00 88.69 98 PHE A N 1
ATOM 817 C CA . PHE A 1 98 ? -13.149 2.292 15.846 1.00 88.69 98 PHE A CA 1
ATOM 818 C C . PHE A 1 98 ? -14.610 2.745 15.777 1.00 88.69 98 PHE A C 1
ATOM 820 O O . PHE A 1 98 ? -14.884 3.899 16.100 1.00 88.69 98 PHE A O 1
ATOM 827 N N . ILE A 1 99 ? -15.541 1.867 15.393 1.00 87.12 99 ILE A N 1
ATOM 828 C CA . ILE A 1 99 ? -16.976 2.181 15.358 1.00 87.12 99 ILE A CA 1
ATOM 829 C C . ILE A 1 99 ? -17.498 2.470 16.765 1.00 87.12 99 ILE A C 1
ATOM 831 O O . ILE A 1 99 ? -18.097 3.525 16.966 1.00 87.12 99 ILE A O 1
ATOM 835 N N . HIS A 1 100 ? -17.200 1.603 17.734 1.00 87.25 100 HIS A N 1
ATOM 836 C CA . HIS A 1 100 ? -17.587 1.795 19.131 1.00 87.25 100 HIS A CA 1
ATOM 837 C C . HIS A 1 100 ? -17.058 3.127 19.683 1.00 87.25 100 HIS A C 1
ATOM 839 O O . HIS A 1 100 ? -17.823 3.969 20.148 1.00 87.25 100 HIS A O 1
ATOM 845 N N . ASN A 1 101 ? -15.757 3.380 19.519 1.00 83.94 101 ASN A N 1
ATOM 846 C CA . ASN A 1 101 ? -15.142 4.637 19.937 1.00 83.94 101 ASN A CA 1
ATOM 847 C C . ASN A 1 101 ? -15.753 5.834 19.209 1.00 83.94 101 ASN A C 1
ATOM 849 O O . ASN A 1 101 ? -15.934 6.883 19.811 1.00 83.94 101 ASN A O 1
ATOM 853 N N . SER A 1 102 ? -16.070 5.709 17.920 1.00 80.31 102 SER A N 1
ATOM 854 C CA . SER A 1 102 ? -16.696 6.797 17.169 1.00 80.31 102 SER A CA 1
ATOM 855 C C . SER A 1 102 ? -18.081 7.117 17.722 1.00 80.31 102 SER A C 1
ATOM 857 O O . SER A 1 102 ? -18.380 8.289 17.910 1.00 80.31 102 SER A O 1
ATOM 859 N N . GLN A 1 103 ? -18.897 6.112 18.043 1.00 82.88 103 GLN A N 1
ATOM 860 C CA . GLN A 1 103 ? -20.228 6.310 18.625 1.00 82.88 103 GLN A CA 1
ATOM 861 C C . GLN A 1 103 ? -20.160 7.017 19.988 1.00 82.88 103 GLN A C 1
ATOM 863 O O . GLN A 1 103 ? -20.877 7.995 20.205 1.00 82.88 103 GLN A O 1
ATOM 868 N N . GLU A 1 104 ? -19.237 6.604 20.859 1.00 83.81 104 GLU A N 1
ATOM 869 C CA . GLU A 1 104 ? -19.059 7.205 22.188 1.00 83.81 104 GLU A CA 1
ATOM 870 C C . GLU A 1 104 ? -18.433 8.610 22.125 1.00 83.81 104 GLU A C 1
ATOM 872 O O . GLU A 1 104 ? -18.869 9.549 22.799 1.00 83.81 104 GLU A O 1
ATOM 877 N N . ILE A 1 105 ? -17.410 8.787 21.282 1.00 77.06 105 ILE A N 1
ATOM 878 C CA . ILE A 1 105 ? -16.650 10.038 21.173 1.00 77.06 105 ILE A CA 1
ATOM 879 C C . ILE A 1 105 ? -17.423 11.092 20.384 1.00 77.06 105 ILE A C 1
ATOM 881 O O . ILE A 1 105 ? -17.212 12.270 20.646 1.00 77.06 105 ILE A O 1
ATOM 885 N N . ILE A 1 106 ? -18.352 10.740 19.486 1.00 75.31 106 ILE A N 1
ATOM 886 C CA . ILE A 1 106 ? -19.180 11.728 18.765 1.00 75.31 106 ILE A CA 1
ATOM 887 C C . ILE A 1 106 ? -19.881 12.687 19.734 1.00 75.31 106 ILE A C 1
ATOM 889 O O . ILE A 1 106 ? -19.893 13.891 19.479 1.00 75.31 106 ILE A O 1
ATOM 893 N N . ARG A 1 107 ? -20.390 12.184 20.868 1.00 70.94 107 ARG A N 1
ATOM 894 C CA . ARG A 1 107 ? -21.053 13.009 21.892 1.00 70.94 107 ARG A CA 1
ATOM 895 C C . ARG A 1 107 ? -20.097 13.982 22.588 1.00 70.94 107 ARG A C 1
ATOM 897 O O . ARG A 1 107 ? -20.508 15.075 22.955 1.00 70.94 107 ARG A O 1
ATOM 904 N N . ARG A 1 108 ? -18.829 13.597 22.769 1.00 76.25 108 ARG A N 1
ATOM 905 C CA . ARG A 1 108 ? -17.820 14.371 23.524 1.00 76.25 108 ARG A CA 1
ATOM 906 C C . ARG A 1 108 ? -16.903 15.220 22.638 1.00 76.25 108 ARG A C 1
ATOM 908 O O . ARG A 1 108 ? -16.370 16.229 23.081 1.00 76.25 108 ARG A O 1
ATOM 915 N N . SER A 1 109 ? -16.672 14.805 21.397 1.00 74.00 109 SER A N 1
ATOM 916 C CA . SER A 1 109 ? -15.768 15.447 20.443 1.00 74.00 109 SER A CA 1
ATOM 917 C C . SER A 1 109 ? -16.163 15.122 18.993 1.00 74.00 109 SER A C 1
ATOM 919 O O . SER A 1 109 ? -15.575 14.246 18.345 1.00 74.00 109 SER A O 1
ATOM 921 N N . PRO A 1 110 ? -17.099 15.899 18.416 1.00 77.75 110 PRO A N 1
ATOM 922 C CA . PRO A 1 110 ? -17.516 15.771 17.015 1.00 77.75 110 PRO A CA 1
ATOM 923 C C . PRO A 1 110 ? -16.360 15.904 16.008 1.00 77.75 110 PRO A C 1
ATOM 925 O O . PRO A 1 110 ? -16.456 15.453 14.865 1.00 77.75 110 PRO A O 1
ATOM 928 N N . LYS A 1 111 ? -15.233 16.506 16.419 1.00 76.88 111 LYS A N 1
ATOM 929 C CA . LYS A 1 111 ? -14.030 16.684 15.591 1.00 76.88 111 LYS A CA 1
ATOM 930 C C . LYS A 1 111 ? -13.481 15.355 15.059 1.00 76.88 111 LYS A C 1
ATOM 932 O O . LYS A 1 111 ? -13.028 15.318 13.916 1.00 76.88 111 LYS A O 1
ATOM 937 N N . TYR A 1 112 ? -13.540 14.271 15.839 1.00 73.94 112 TYR A N 1
ATOM 938 C CA . TYR A 1 112 ? -13.062 12.948 15.407 1.00 73.94 112 TYR A CA 1
ATOM 939 C C . TYR A 1 112 ? -13.883 12.388 14.245 1.00 73.94 112 TYR A C 1
ATOM 941 O O . TYR A 1 112 ? -13.318 11.917 13.256 1.00 73.94 112 TYR A O 1
ATOM 949 N N . PHE A 1 113 ? -15.205 12.520 14.327 1.00 76.81 113 PHE A N 1
ATOM 950 C CA . PHE A 1 113 ? -16.111 12.136 13.251 1.00 76.81 113 PHE A CA 1
ATOM 951 C C . PHE A 1 113 ? -15.832 12.938 11.980 1.00 76.81 113 PHE A C 1
ATOM 953 O O . PHE A 1 113 ? -15.611 12.359 10.916 1.00 76.81 113 PHE A O 1
ATOM 960 N N . TRP A 1 114 ? -15.719 14.264 12.091 1.00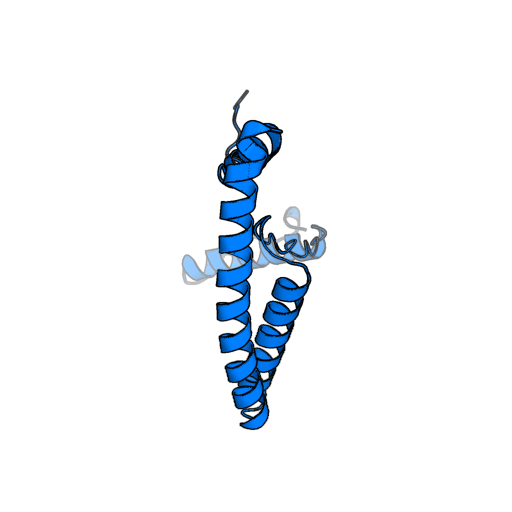 77.50 114 TRP A N 1
ATOM 961 C CA . TRP A 1 114 ? -15.401 15.106 10.937 1.00 77.50 114 TRP A CA 1
ATOM 962 C C . TRP A 1 114 ? -14.023 14.808 10.339 1.00 77.50 114 TRP A C 1
ATOM 964 O O . TRP A 1 114 ? -13.861 14.910 9.125 1.00 77.50 114 TRP A O 1
ATOM 974 N N . LYS A 1 115 ? -13.038 14.387 11.142 1.00 77.75 115 LYS A N 1
ATOM 975 C CA . LYS A 1 115 ? -11.728 13.928 10.650 1.00 77.75 115 LYS A CA 1
ATOM 976 C C . LYS A 1 115 ? -11.851 12.643 9.819 1.00 77.75 115 LYS A C 1
ATOM 978 O O . LYS A 1 115 ? -11.189 12.530 8.790 1.00 77.75 115 LYS A O 1
ATOM 983 N N . TYR A 1 116 ? -12.703 11.702 10.229 1.00 75.38 116 TYR A N 1
ATOM 984 C CA . TYR A 1 116 ? -13.005 10.486 9.465 1.00 75.38 116 TYR A CA 1
ATOM 985 C C . TYR A 1 116 ? -13.788 10.784 8.177 1.00 75.38 116 TYR A C 1
ATOM 987 O O . TYR A 1 116 ? -13.421 10.311 7.105 1.00 75.38 116 TYR A O 1
ATOM 995 N N . VAL A 1 117 ? -14.819 11.629 8.240 1.00 77.50 117 VAL A N 1
ATOM 996 C CA . VAL A 1 117 ? -15.575 12.052 7.048 1.00 77.50 117 VAL A CA 1
ATOM 997 C C . VAL A 1 117 ? -14.655 12.757 6.046 1.00 77.50 117 VAL A C 1
ATOM 999 O O . VAL A 1 117 ? -14.700 12.467 4.851 1.00 77.50 117 VAL A O 1
ATOM 1002 N N . LYS A 1 118 ? -13.765 13.635 6.527 1.00 76.69 118 LYS A N 1
ATOM 1003 C CA . LYS A 1 118 ? -12.750 14.294 5.694 1.00 76.69 118 LYS A CA 1
ATOM 1004 C C . LYS A 1 118 ? -11.740 13.313 5.103 1.00 76.69 118 LYS A C 1
ATOM 1006 O O . LYS A 1 118 ? -11.341 13.517 3.971 1.00 76.69 118 LYS A O 1
ATOM 1011 N N . SER A 1 119 ? -11.345 12.252 5.811 1.00 71.50 119 SER A N 1
ATOM 1012 C CA . SER A 1 119 ? -10.427 11.249 5.246 1.00 71.50 119 SER A CA 1
ATOM 1013 C C . SER A 1 119 ? -11.087 10.342 4.201 1.00 71.50 119 SER A C 1
ATOM 1015 O O . SER A 1 119 ? -10.385 9.741 3.391 1.00 71.50 119 SER A O 1
ATOM 1017 N N . LYS A 1 120 ? -12.425 10.245 4.200 1.00 69.31 120 LYS A N 1
ATOM 1018 C CA . LYS A 1 120 ? -13.220 9.540 3.179 1.00 69.31 120 LYS A CA 1
ATOM 1019 C C . LYS A 1 120 ? -13.540 10.397 1.958 1.00 69.31 120 LYS A C 1
ATOM 1021 O O . LYS A 1 120 ? -13.641 9.857 0.860 1.00 69.31 120 LYS A O 1
ATOM 1026 N N . LYS A 1 121 ? -13.647 11.717 2.131 1.00 68.81 121 LYS A N 1
ATOM 1027 C CA . LYS A 1 121 ? -13.572 12.688 1.035 1.00 68.81 121 LYS A CA 1
ATOM 1028 C C . LYS A 1 121 ? -12.123 12.713 0.547 1.00 68.81 121 LYS A C 1
ATOM 1030 O O . LYS A 1 121 ? -11.337 13.537 0.999 1.00 68.81 121 LYS A O 1
ATOM 1035 N N . GLY A 1 122 ? -11.748 11.744 -0.290 1.00 54.38 122 GLY A N 1
ATOM 1036 C CA . GLY A 1 122 ? -10.424 11.698 -0.908 1.00 54.38 122 GLY A CA 1
ATOM 1037 C C . GLY A 1 122 ? -10.034 13.084 -1.418 1.00 54.38 122 GLY A C 1
ATOM 1038 O O . GLY A 1 122 ? -10.891 13.807 -1.931 1.00 54.38 122 GLY A O 1
ATOM 1039 N N . GLY A 1 123 ? -8.770 13.465 -1.204 1.00 53.59 123 GLY A N 1
ATOM 1040 C CA . GLY A 1 123 ? -8.241 14.727 -1.706 1.00 53.59 123 GLY A CA 1
ATOM 1041 C C . GLY A 1 123 ? -8.632 14.855 -3.168 1.00 53.59 123 GLY A C 1
ATOM 1042 O O . GLY A 1 123 ? -8.345 13.960 -3.962 1.00 53.59 123 GLY A O 1
ATOM 1043 N N . SER A 1 124 ? -9.375 15.908 -3.494 1.00 53.06 124 SER A N 1
ATOM 1044 C CA . SER A 1 124 ? -9.651 16.265 -4.871 1.00 53.06 124 SER A CA 1
ATOM 1045 C C . SER A 1 124 ? -8.299 16.465 -5.543 1.00 53.06 124 SER A C 1
ATOM 1047 O O . SER A 1 124 ? -7.698 17.526 -5.424 1.00 53.06 124 SER A O 1
ATOM 1049 N N . ASN A 1 125 ? -7.811 15.443 -6.243 1.00 49.62 125 ASN A N 1
ATOM 1050 C CA . ASN A 1 125 ? -6.704 15.584 -7.187 1.00 49.62 125 ASN A CA 1
ATOM 1051 C C . ASN A 1 125 ? -7.139 16.409 -8.418 1.00 49.62 125 ASN A C 1
ATOM 1053 O O . ASN A 1 125 ? -6.380 16.563 -9.365 1.00 49.62 125 ASN A O 1
ATOM 1057 N N . TYR A 1 126 ? -8.365 16.934 -8.405 1.00 53.19 126 TYR A N 1
ATOM 1058 C CA . TYR A 1 126 ? -8.896 17.891 -9.359 1.00 53.19 126 TYR A CA 1
ATOM 1059 C C . TYR A 1 126 ? -8.565 19.310 -8.866 1.00 53.19 126 TYR A C 1
ATOM 1061 O O . TYR A 1 126 ? -8.867 19.626 -7.707 1.00 53.19 126 TYR A O 1
ATOM 1069 N N . PRO A 1 127 ? -7.995 20.186 -9.712 1.00 50.00 127 PRO A N 1
ATOM 1070 C CA . PRO A 1 127 ? -7.856 21.599 -9.392 1.00 50.00 127 PRO A CA 1
ATOM 1071 C C . PRO A 1 127 ? -9.244 22.176 -9.111 1.00 50.00 127 PRO A C 1
ATOM 1073 O O . PRO A 1 127 ? -10.117 22.180 -9.973 1.00 50.00 127 PRO A O 1
ATOM 1076 N N . THR A 1 128 ? -9.475 22.665 -7.896 1.00 52.22 128 THR A N 1
ATOM 1077 C CA . THR A 1 128 ? -10.778 23.228 -7.510 1.00 52.22 128 THR A CA 1
ATOM 1078 C C . THR A 1 128 ? -11.020 24.633 -8.062 1.00 52.22 128 THR A C 1
ATOM 1080 O O . THR A 1 128 ? -12.089 25.189 -7.824 1.00 52.22 128 THR A O 1
ATOM 1083 N N . LYS A 1 129 ? -10.047 25.223 -8.775 1.00 44.75 129 LYS A N 1
ATOM 1084 C CA . LYS A 1 129 ? -10.182 26.481 -9.525 1.00 44.75 129 LYS A CA 1
ATOM 1085 C C . LYS A 1 129 ? -9.225 26.479 -10.722 1.00 44.75 129 LYS A C 1
ATOM 1087 O O . LYS A 1 129 ? -8.020 26.368 -10.518 1.00 44.75 129 LYS A O 1
ATOM 1092 N N . PHE A 1 130 ? -9.760 26.656 -11.928 1.00 40.53 130 PHE A N 1
ATOM 1093 C CA . PHE A 1 130 ? -9.024 27.283 -13.025 1.00 40.53 130 PHE A CA 1
ATOM 1094 C C . PHE A 1 130 ? -9.158 28.798 -12.845 1.00 40.53 130 PHE A C 1
ATOM 1096 O O . PHE A 1 130 ? -10.265 29.294 -12.623 1.00 40.53 130 PHE A O 1
ATOM 1103 N N . LYS A 1 131 ? -8.033 29.507 -12.857 1.00 35.94 131 LYS A N 1
ATOM 1104 C CA . LYS A 1 131 ? -7.980 30.955 -13.047 1.00 35.94 131 LYS A CA 1
ATOM 1105 C C . LYS A 1 131 ? -7.249 31.219 -14.346 1.00 35.94 131 LYS A C 1
ATOM 1107 O O . LYS A 1 131 ? -6.274 30.473 -14.589 1.00 35.94 131 LYS A O 1
#